Protein AF-X1R8Z2-F1 (afdb_monomer_lite)

Radius of gyration: 20.84 Å; chains: 1; bounding box: 47×34×72 Å

pLDDT: mean 89.04, std 13.84, range [41.91, 98.31]

Secondary structure (DSSP, 8-state):
-PPPHHHHHHHHHHTSPPPPHHHHHHHHHTTSS-HHHHHHHHHHTT--HHHHHHHHHHHHHHHHHHHHHHHHHTTSS-HHHHHHHHHHTT--HHHHHHHHHHHHHHHHHHHT------

Foldseek 3Di:
DDDDPVVVVVVVLLPDDQDDLVVLLVCVLVVVDDLVVSLVSVVSVPDDDPRSVVSSLCSLCVNVVVVLVVCVLVVVDDLVRQLVSNVVSVDDSVVSVVCCVVPVVVSVVVVPPDDPDD

Structure (mmCIF, N/CA/C/O backbone):
data_AF-X1R8Z2-F1
#
_entry.id   AF-X1R8Z2-F1
#
loop_
_atom_site.group_PDB
_atom_site.id
_atom_site.type_symbol
_atom_site.label_atom_id
_atom_site.label_alt_id
_atom_site.label_comp_id
_atom_site.label_asym_id
_atom_site.label_entity_id
_atom_site.label_seq_id
_atom_site.pdbx_PDB_ins_code
_atom_site.Cartn_x
_atom_site.Cartn_y
_atom_site.Cartn_z
_atom_site.occupancy
_atom_site.B_iso_or_equiv
_atom_site.auth_seq_id
_atom_site.auth_comp_id
_atom_site.auth_asym_id
_atom_site.auth_atom_id
_atom_site.pdbx_PDB_model_num
ATOM 1 N N . MET A 1 1 ? 27.841 2.893 -35.140 1.00 53.97 1 MET A N 1
ATOM 2 C CA . MET A 1 1 ? 27.068 1.638 -35.014 1.00 53.97 1 MET A CA 1
ATOM 3 C C . MET A 1 1 ? 25.860 1.939 -34.147 1.00 53.97 1 MET A C 1
ATOM 5 O O . MET A 1 1 ? 26.058 2.482 -33.070 1.00 53.97 1 MET A O 1
ATOM 9 N N . GLY A 1 2 ? 24.643 1.694 -34.637 1.00 76.50 2 GLY A N 1
ATOM 10 C CA . GLY A 1 2 ? 23.414 1.842 -33.848 1.00 76.50 2 GLY A CA 1
ATOM 11 C C . GLY A 1 2 ? 23.003 0.511 -33.216 1.00 76.50 2 GLY A C 1
ATOM 12 O O . GLY A 1 2 ? 23.366 -0.546 -33.731 1.00 76.50 2 GLY A O 1
ATOM 13 N N . TYR A 1 3 ? 22.265 0.562 -32.108 1.00 78.00 3 TYR A N 1
ATOM 14 C CA . TYR A 1 3 ? 21.630 -0.614 -31.504 1.00 78.00 3 TYR A CA 1
ATOM 15 C C . TYR A 1 3 ? 20.634 -1.271 -32.480 1.00 78.00 3 TYR A C 1
ATOM 17 O O . TYR A 1 3 ? 20.091 -0.589 -33.350 1.00 78.00 3 TYR A O 1
ATOM 25 N N . SER A 1 4 ? 20.371 -2.577 -32.343 1.00 91.12 4 SER A N 1
ATOM 26 C CA . SER A 1 4 ? 19.296 -3.246 -33.097 1.00 91.12 4 SER A CA 1
ATOM 27 C C . SER A 1 4 ? 17.920 -2.712 -32.679 1.00 91.12 4 SER A C 1
ATOM 29 O O . SER A 1 4 ? 17.781 -2.216 -31.563 1.00 91.12 4 SER A O 1
ATOM 31 N N . ALA A 1 5 ? 16.901 -2.842 -33.539 1.00 91.06 5 ALA A N 1
ATOM 32 C CA . ALA A 1 5 ? 15.531 -2.404 -33.233 1.00 91.06 5 ALA A CA 1
ATOM 33 C C . ALA A 1 5 ? 15.030 -2.951 -31.881 1.00 91.06 5 ALA A C 1
ATOM 35 O O . ALA A 1 5 ? 14.543 -2.195 -31.054 1.00 91.06 5 ALA A O 1
ATOM 36 N N . TYR A 1 6 ? 15.307 -4.228 -31.600 1.00 92.00 6 TYR A N 1
ATOM 37 C CA . TYR A 1 6 ? 15.022 -4.860 -30.309 1.00 92.00 6 TYR A CA 1
ATOM 38 C C . TYR A 1 6 ? 15.586 -4.085 -29.104 1.00 92.00 6 TYR A C 1
ATOM 40 O O . TYR A 1 6 ? 14.882 -3.826 -28.132 1.00 92.00 6 TYR A O 1
ATOM 48 N N . TRP A 1 7 ? 16.865 -3.701 -29.159 1.00 92.44 7 TRP A N 1
ATOM 49 C CA . TRP A 1 7 ? 17.496 -2.954 -28.070 1.00 92.44 7 TRP A CA 1
ATOM 50 C C . TRP A 1 7 ? 17.018 -1.505 -28.011 1.00 92.44 7 TRP A C 1
ATOM 52 O O . TRP A 1 7 ? 16.935 -0.947 -26.922 1.00 92.44 7 TRP A O 1
ATOM 62 N N . GLN A 1 8 ? 16.689 -0.899 -29.154 1.00 91.62 8 GLN A N 1
ATOM 63 C CA . GLN A 1 8 ? 16.101 0.440 -29.190 1.00 91.62 8 GLN A CA 1
ATOM 64 C C . GLN A 1 8 ? 14.751 0.460 -28.468 1.00 91.62 8 GLN A C 1
ATOM 66 O O . GLN A 1 8 ? 14.548 1.326 -27.623 1.00 91.62 8 GLN A O 1
ATOM 71 N N . ASP A 1 9 ? 13.886 -0.523 -28.720 1.00 92.56 9 ASP A N 1
ATOM 72 C CA . ASP A 1 9 ? 12.576 -0.621 -28.070 1.00 92.56 9 ASP A CA 1
ATOM 73 C C . ASP A 1 9 ? 12.716 -0.763 -26.550 1.00 92.56 9 ASP A C 1
ATOM 75 O O . ASP A 1 9 ? 12.114 -0.002 -25.796 1.00 92.56 9 ASP A O 1
ATOM 79 N N . LEU A 1 10 ? 13.588 -1.664 -26.084 1.00 90.25 10 LEU A N 1
ATOM 80 C CA . LEU A 1 10 ? 13.835 -1.842 -24.650 1.00 90.25 10 LEU A CA 1
ATOM 81 C C . LEU A 1 10 ? 14.381 -0.576 -23.981 1.00 90.25 10 LEU A C 1
ATOM 83 O O . LEU A 1 10 ? 13.957 -0.229 -22.881 1.00 90.25 10 LEU A O 1
ATOM 87 N N . LEU A 1 11 ? 15.307 0.130 -24.633 1.00 90.75 11 LEU A N 1
ATOM 88 C CA . LEU A 1 11 ? 15.843 1.389 -24.110 1.00 90.75 11 LEU A CA 1
ATOM 89 C C . LEU A 1 11 ? 14.778 2.493 -24.082 1.00 90.75 11 LEU A C 1
ATOM 91 O O . LEU A 1 11 ? 14.768 3.304 -23.157 1.00 90.75 11 LEU A O 1
ATOM 95 N N . LEU A 1 12 ? 13.872 2.518 -25.063 1.00 91.31 12 LEU A N 1
ATOM 96 C CA . LEU A 1 12 ? 12.760 3.466 -25.100 1.00 91.31 12 LEU A CA 1
ATOM 97 C C . LEU A 1 12 ? 11.731 3.199 -23.995 1.00 91.31 12 LEU A C 1
ATOM 99 O O . LEU A 1 12 ? 11.184 4.154 -23.449 1.00 91.31 12 LEU A O 1
ATOM 103 N N . GLU A 1 13 ? 11.489 1.942 -23.613 1.00 89.25 13 GLU A N 1
ATOM 104 C CA . GLU A 1 13 ? 10.640 1.628 -22.454 1.00 89.25 13 GLU A CA 1
ATOM 105 C C . GLU A 1 13 ? 11.200 2.227 -21.155 1.00 89.25 13 GLU A C 1
ATOM 107 O O . GLU A 1 13 ? 10.442 2.778 -20.359 1.00 89.25 13 GLU A O 1
ATOM 112 N N . LEU A 1 14 ? 12.525 2.198 -20.964 1.00 87.44 14 LEU A N 1
ATOM 113 C CA . LEU A 1 14 ? 13.173 2.709 -19.747 1.00 87.44 14 LEU A CA 1
ATOM 114 C C . LEU A 1 14 ? 13.010 4.221 -19.544 1.00 87.44 14 LEU A C 1
ATOM 116 O O . LEU A 1 14 ? 13.109 4.695 -18.415 1.00 87.44 14 LEU A O 1
ATOM 120 N N . VAL A 1 15 ? 12.787 4.987 -20.617 1.00 90.69 15 VAL A N 1
ATOM 121 C CA . VAL A 1 15 ? 12.630 6.451 -20.540 1.00 90.69 15 VAL A CA 1
ATOM 122 C C . VAL A 1 15 ? 11.172 6.895 -20.439 1.00 90.69 15 VAL A C 1
ATOM 124 O O . VAL A 1 15 ? 10.906 8.091 -20.294 1.00 90.69 15 VAL A O 1
ATOM 127 N N . LYS A 1 16 ? 10.212 5.966 -20.520 1.00 92.75 16 LYS A N 1
ATOM 128 C CA . LYS A 1 16 ? 8.798 6.308 -20.363 1.00 92.75 16 LYS A CA 1
ATOM 129 C C . LYS A 1 16 ? 8.522 6.780 -18.942 1.00 92.75 16 LYS A C 1
ATOM 131 O O . LYS A 1 16 ? 9.049 6.256 -17.964 1.00 92.75 16 LYS A O 1
ATOM 136 N N . ALA A 1 17 ? 7.642 7.768 -18.833 1.00 94.62 17 ALA A N 1
ATOM 137 C CA . ALA A 1 17 ? 7.187 8.242 -17.540 1.00 94.62 17 ALA A CA 1
ATOM 138 C C . ALA A 1 17 ? 6.414 7.131 -16.818 1.00 94.62 17 ALA A C 1
ATOM 140 O O . ALA A 1 17 ? 5.421 6.610 -17.328 1.00 94.62 17 ALA A O 1
ATOM 141 N N . VAL A 1 18 ? 6.854 6.810 -15.606 1.00 96.12 18 VAL A N 1
ATOM 142 C CA . VAL A 1 18 ? 6.138 5.915 -14.699 1.00 96.12 18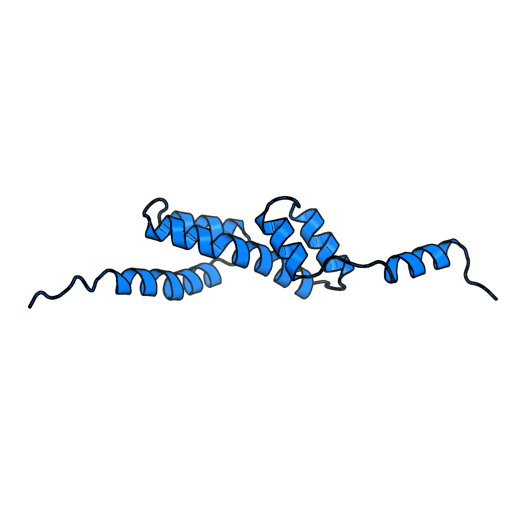 VAL A CA 1
ATOM 143 C C . VAL A 1 18 ? 5.303 6.778 -13.746 1.00 96.12 18 VAL A C 1
ATOM 145 O O . VAL A 1 18 ? 5.810 7.803 -13.277 1.00 96.12 18 VAL A O 1
ATOM 148 N N . PRO A 1 19 ? 4.036 6.417 -13.449 1.00 96.75 19 PRO A N 1
ATOM 149 C CA . PRO A 1 19 ? 3.215 7.158 -12.492 1.00 96.75 19 PRO A CA 1
ATOM 150 C C . PRO A 1 19 ? 3.959 7.395 -11.181 1.00 96.75 19 PRO A C 1
ATOM 152 O O . PRO A 1 19 ? 4.713 6.528 -10.751 1.00 96.75 19 PRO A O 1
ATOM 155 N N . THR A 1 20 ? 3.754 8.533 -10.518 1.00 96.50 20 THR A N 1
ATOM 156 C CA . THR A 1 20 ? 4.457 8.809 -9.257 1.00 96.50 20 THR A CA 1
ATOM 157 C C . THR A 1 20 ? 3.913 7.945 -8.120 1.00 96.50 20 THR A C 1
ATOM 159 O O . THR A 1 20 ? 2.766 7.502 -8.145 1.00 96.50 20 THR A O 1
ATOM 162 N N . ARG A 1 21 ? 4.685 7.754 -7.042 1.00 94.88 21 ARG A N 1
ATOM 163 C CA . ARG A 1 21 ? 4.197 7.052 -5.837 1.00 94.88 21 ARG A CA 1
ATOM 164 C C . ARG A 1 21 ? 2.914 7.649 -5.251 1.00 94.88 21 ARG A C 1
ATOM 166 O O . ARG A 1 21 ? 2.131 6.922 -4.644 1.00 94.88 21 ARG A O 1
ATOM 173 N N . VAL A 1 22 ? 2.721 8.963 -5.386 1.00 95.81 22 VAL A N 1
ATOM 174 C CA . VAL A 1 22 ? 1.508 9.647 -4.920 1.00 95.81 22 VAL A CA 1
ATOM 175 C C . VAL A 1 22 ? 0.316 9.245 -5.781 1.00 95.81 22 VAL A C 1
ATOM 177 O O . VAL A 1 22 ? -0.721 8.882 -5.230 1.00 95.81 22 VAL A O 1
ATOM 180 N N . ASP A 1 23 ? 0.475 9.259 -7.102 1.00 97.62 23 ASP A N 1
ATOM 181 C CA . ASP A 1 23 ? -0.601 8.906 -8.030 1.00 97.62 23 ASP A CA 1
ATOM 182 C C . ASP A 1 23 ? -0.966 7.430 -7.918 1.00 97.62 23 ASP A C 1
ATOM 184 O O . ASP A 1 23 ? -2.139 7.102 -7.806 1.00 97.62 23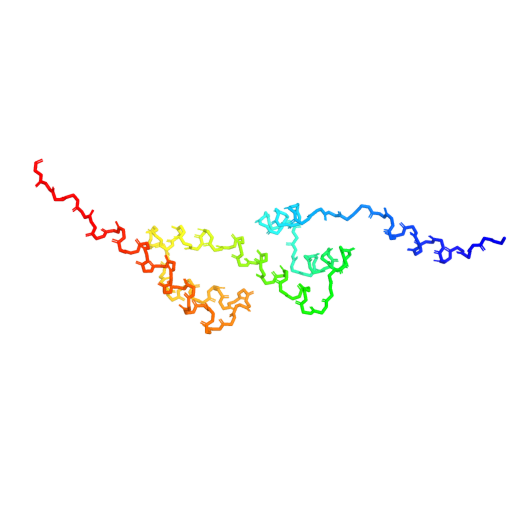 ASP A O 1
ATOM 188 N N . VAL A 1 24 ? 0.027 6.545 -7.810 1.00 97.56 24 VAL A N 1
ATOM 189 C CA . VAL A 1 24 ? -0.192 5.104 -7.609 1.00 97.56 24 VAL A CA 1
ATOM 190 C C . VAL A 1 24 ? -1.020 4.825 -6.355 1.00 97.56 24 VAL A C 1
ATOM 192 O O . VAL A 1 24 ? -1.958 4.032 -6.401 1.00 97.56 24 VAL A O 1
ATOM 195 N N . ARG A 1 25 ? -0.731 5.513 -5.240 1.00 96.94 25 ARG A N 1
ATOM 196 C CA . ARG A 1 25 ? -1.558 5.411 -4.028 1.00 96.94 25 ARG A CA 1
ATOM 197 C C . ARG A 1 25 ? -2.993 5.867 -4.263 1.00 96.94 25 ARG A C 1
ATOM 199 O O . ARG A 1 25 ? -3.903 5.229 -3.755 1.00 96.94 25 ARG A O 1
ATOM 206 N N . ARG A 1 26 ? -3.192 6.967 -4.996 1.00 97.56 26 ARG A N 1
ATOM 207 C CA . ARG A 1 26 ? -4.531 7.486 -5.314 1.00 97.56 26 ARG A CA 1
ATOM 208 C C . ARG A 1 26 ? -5.294 6.535 -6.227 1.00 97.56 26 ARG A C 1
ATOM 210 O O . ARG A 1 26 ? -6.476 6.323 -6.011 1.00 97.56 26 ARG A O 1
ATOM 217 N N . PHE A 1 27 ? -4.624 5.929 -7.204 1.00 98.00 27 PHE A N 1
ATOM 218 C CA . PHE A 1 27 ? -5.229 4.917 -8.068 1.00 98.00 27 PHE A CA 1
ATOM 219 C C . PHE A 1 27 ? -5.690 3.707 -7.253 1.00 98.00 27 PHE A C 1
ATOM 221 O O . PHE A 1 27 ? -6.810 3.231 -7.425 1.00 98.00 27 PHE A O 1
ATOM 228 N N . TRP A 1 28 ? -4.848 3.250 -6.322 1.00 97.88 28 TRP A N 1
ATOM 229 C CA . TRP A 1 28 ? -5.200 2.177 -5.397 1.00 97.88 28 TRP A CA 1
ATOM 230 C C . TRP A 1 28 ? -6.381 2.552 -4.491 1.00 97.88 28 TRP A C 1
ATOM 232 O O . TRP A 1 28 ? -7.327 1.780 -4.371 1.00 97.88 28 TRP A O 1
ATOM 242 N N . ASP A 1 29 ? -6.351 3.740 -3.886 1.00 97.12 29 ASP A N 1
ATOM 243 C CA . ASP A 1 29 ? -7.409 4.265 -3.013 1.00 97.12 29 ASP A CA 1
ATOM 244 C C . ASP A 1 29 ? -8.757 4.371 -3.731 1.00 97.12 29 ASP A C 1
ATOM 246 O O . ASP A 1 29 ? -9.769 3.842 -3.275 1.00 97.12 29 ASP A O 1
ATOM 250 N N . MET A 1 30 ? -8.745 4.923 -4.942 1.00 97.00 30 MET A N 1
ATOM 251 C CA . MET A 1 30 ? -9.924 5.026 -5.801 1.00 97.00 30 MET A CA 1
ATOM 252 C C . MET A 1 30 ? -10.324 3.701 -6.466 1.00 97.00 30 MET A C 1
ATOM 254 O O . MET A 1 30 ? -11.280 3.683 -7.240 1.00 97.00 30 MET A O 1
ATOM 258 N N . ARG A 1 31 ? -9.604 2.601 -6.194 1.00 96.12 31 ARG A N 1
ATOM 259 C CA . ARG A 1 31 ? -9.843 1.264 -6.766 1.00 96.12 31 ARG A CA 1
ATOM 260 C C . ARG A 1 31 ? -9.835 1.236 -8.298 1.00 96.12 31 ARG A C 1
ATOM 262 O O . ARG A 1 31 ? -10.485 0.393 -8.908 1.00 96.12 31 ARG A O 1
ATOM 269 N N . THR A 1 32 ? -9.083 2.138 -8.927 1.00 97.94 32 THR A N 1
ATOM 270 C CA . THR A 1 32 ? -8.918 2.169 -10.390 1.00 97.94 32 THR A CA 1
ATOM 271 C C . THR A 1 32 ? -7.839 1.203 -10.879 1.00 97.94 32 THR A C 1
ATOM 273 O O . THR A 1 32 ? -7.712 0.986 -12.082 1.00 97.94 32 THR A O 1
ATOM 276 N N . ILE A 1 33 ? -7.076 0.611 -9.954 1.00 98.12 33 ILE A N 1
ATOM 277 C CA . ILE A 1 33 ? -6.114 -0.465 -10.198 1.00 98.12 33 ILE A CA 1
ATOM 278 C C . ILE A 1 33 ? -6.283 -1.578 -9.158 1.00 98.12 33 ILE A C 1
ATOM 280 O O . ILE A 1 33 ? -6.713 -1.327 -8.030 1.00 98.12 33 ILE A O 1
ATOM 284 N N . ASP A 1 34 ? -5.903 -2.796 -9.534 1.00 97.81 34 ASP A N 1
ATOM 285 C CA . ASP A 1 34 ? -5.809 -3.949 -8.641 1.00 97.81 34 ASP A CA 1
ATOM 286 C C . ASP A 1 34 ? -4.378 -4.137 -8.095 1.00 97.81 34 ASP A C 1
ATOM 288 O O . ASP A 1 34 ? -3.471 -3.340 -8.358 1.00 97.81 34 ASP A O 1
ATOM 292 N N . GLU A 1 35 ? -4.163 -5.176 -7.277 1.00 97.62 35 GLU A N 1
ATOM 293 C CA . GLU A 1 35 ? -2.857 -5.405 -6.642 1.00 97.62 35 GLU A CA 1
ATOM 294 C C . GLU A 1 35 ? -1.795 -5.824 -7.668 1.00 97.62 35 GLU A C 1
ATOM 296 O O . GLU A 1 35 ? -0.627 -5.454 -7.535 1.00 97.62 35 GLU A O 1
ATOM 301 N N . ALA A 1 36 ? -2.194 -6.553 -8.715 1.00 98.19 36 ALA A N 1
ATOM 302 C CA . ALA A 1 36 ? -1.293 -6.951 -9.789 1.00 98.19 36 ALA A CA 1
ATOM 303 C C . ALA A 1 36 ? -0.733 -5.713 -10.500 1.00 98.19 36 ALA A C 1
ATOM 305 O O . ALA A 1 36 ? 0.485 -5.566 -10.627 1.00 98.19 36 ALA A O 1
ATOM 306 N N . ARG A 1 37 ? -1.607 -4.767 -10.861 1.00 98.00 37 ARG A N 1
ATOM 307 C CA . ARG A 1 37 ? -1.209 -3.501 -11.476 1.00 98.00 37 ARG A CA 1
ATOM 308 C C . ARG A 1 37 ? -0.431 -2.602 -10.515 1.00 98.00 37 ARG A C 1
ATOM 310 O O . ARG A 1 37 ? 0.517 -1.945 -10.939 1.00 98.00 37 ARG A O 1
ATOM 317 N N . LEU A 1 38 ? -0.779 -2.580 -9.227 1.00 98.06 38 LEU A N 1
ATOM 318 C CA . LEU A 1 38 ? -0.004 -1.869 -8.201 1.00 98.06 38 LEU A CA 1
ATOM 319 C C . LEU A 1 38 ? 1.453 -2.357 -8.166 1.00 98.06 38 LEU A C 1
ATOM 321 O O . LEU A 1 38 ? 2.386 -1.550 -8.190 1.00 98.06 38 LEU A O 1
ATOM 325 N N . ARG A 1 39 ? 1.640 -3.680 -8.142 1.00 98.31 39 ARG A N 1
ATOM 326 C CA . ARG A 1 39 ? 2.952 -4.335 -8.102 1.00 98.31 39 ARG A CA 1
ATOM 327 C C . ARG A 1 39 ? 3.746 -4.078 -9.382 1.00 98.31 39 ARG A C 1
ATOM 329 O O . ARG A 1 39 ? 4.927 -3.756 -9.305 1.00 98.31 39 ARG A O 1
ATOM 336 N N . GLU A 1 40 ? 3.090 -4.142 -10.538 1.00 97.44 40 GLU A N 1
ATOM 337 C CA . GLU A 1 40 ? 3.695 -3.824 -11.835 1.00 97.44 40 GLU A CA 1
ATOM 338 C C . GLU A 1 40 ? 4.232 -2.387 -11.879 1.00 97.44 40 GLU A C 1
ATOM 340 O O . GLU A 1 40 ? 5.370 -2.168 -12.292 1.00 97.44 40 GLU A O 1
ATOM 345 N N . ILE A 1 41 ? 3.457 -1.401 -11.409 1.00 97.62 41 ILE A N 1
ATOM 346 C CA . ILE A 1 41 ? 3.911 -0.006 -11.421 1.00 97.62 41 ILE A CA 1
ATOM 347 C C . ILE A 1 41 ? 5.087 0.193 -10.459 1.00 97.62 41 ILE A C 1
ATOM 349 O O . ILE A 1 41 ? 6.052 0.860 -10.825 1.00 97.62 41 ILE A O 1
ATOM 353 N N . TYR A 1 42 ? 5.061 -0.391 -9.255 1.00 97.88 42 TYR A N 1
ATOM 354 C CA . TYR A 1 42 ? 6.212 -0.306 -8.347 1.00 97.88 42 TYR A CA 1
ATOM 355 C C . TYR A 1 42 ? 7.461 -0.985 -8.906 1.00 97.88 42 TYR A C 1
ATOM 357 O O . TYR A 1 42 ? 8.559 -0.447 -8.765 1.00 97.88 42 TYR A O 1
ATOM 365 N N . HIS A 1 43 ? 7.300 -2.103 -9.605 1.00 96.62 43 HIS A N 1
ATOM 366 C CA . HIS A 1 43 ? 8.397 -2.743 -10.317 1.00 96.62 43 HIS A CA 1
ATOM 367 C C . HIS A 1 43 ? 8.946 -1.850 -11.439 1.00 96.62 43 HIS A C 1
ATOM 369 O O . HIS A 1 43 ? 10.158 -1.678 -11.554 1.00 96.62 43 HIS A O 1
ATOM 375 N N . ALA A 1 44 ? 8.075 -1.203 -12.222 1.00 95.06 44 ALA A N 1
ATOM 376 C CA . ALA A 1 44 ? 8.475 -0.237 -13.248 1.00 95.06 44 ALA A CA 1
ATOM 377 C C . ALA A 1 44 ? 9.171 1.007 -12.660 1.00 95.06 44 ALA A C 1
ATOM 379 O O . ALA A 1 44 ? 10.047 1.580 -13.300 1.00 95.06 44 ALA A O 1
ATOM 380 N N . GLN A 1 45 ? 8.838 1.401 -11.424 1.00 95.00 45 GLN A N 1
ATOM 381 C CA . GLN A 1 45 ? 9.563 2.438 -10.673 1.00 95.00 45 GLN A CA 1
ATOM 382 C C . GLN A 1 45 ? 10.942 1.976 -10.172 1.00 95.00 45 GLN A C 1
ATOM 384 O O . GLN A 1 45 ? 11.704 2.792 -9.656 1.00 95.00 45 GLN A O 1
ATOM 389 N N . GLY A 1 46 ? 11.266 0.689 -10.308 1.00 94.88 46 GLY A N 1
ATOM 390 C CA . GLY A 1 46 ? 12.545 0.117 -9.907 1.00 94.88 46 GLY A CA 1
ATOM 391 C C . GLY A 1 46 ? 12.561 -0.516 -8.515 1.00 94.88 46 GLY A C 1
ATOM 392 O O . GLY A 1 46 ? 13.646 -0.718 -7.973 1.00 94.88 46 GLY A O 1
ATOM 393 N N . TYR A 1 47 ? 11.405 -0.832 -7.920 1.00 96.94 47 TYR A N 1
ATOM 394 C CA . TYR A 1 47 ? 11.343 -1.581 -6.661 1.00 96.94 47 TYR A CA 1
ATOM 395 C C . TYR A 1 47 ? 11.283 -3.088 -6.906 1.00 96.94 47 TYR A C 1
ATOM 397 O O . TYR A 1 47 ? 10.469 -3.573 -7.689 1.00 96.94 47 TYR A O 1
ATOM 405 N N . TYR A 1 48 ? 12.115 -3.837 -6.185 1.00 97.31 48 TYR A N 1
ATOM 406 C CA . TYR A 1 48 ? 12.264 -5.282 -6.352 1.00 97.31 48 TYR A CA 1
ATOM 407 C C . TYR A 1 48 ? 12.344 -5.988 -4.999 1.00 97.31 48 TYR A C 1
ATOM 409 O O . TYR A 1 48 ? 12.674 -5.380 -3.981 1.00 97.31 48 TYR A O 1
ATOM 417 N N . GLY A 1 49 ? 12.079 -7.297 -5.000 1.00 97.62 49 GLY A N 1
ATOM 418 C CA . GLY A 1 49 ? 12.240 -8.151 -3.825 1.00 97.62 49 GLY A CA 1
ATOM 419 C C . GLY A 1 49 ? 11.498 -7.605 -2.605 1.00 97.62 49 GLY A C 1
ATOM 420 O O . GLY A 1 49 ? 10.321 -7.266 -2.689 1.00 97.62 49 GLY A O 1
ATOM 421 N N . LYS A 1 50 ? 12.202 -7.498 -1.474 1.00 96.94 50 LYS A N 1
ATOM 422 C CA . LYS A 1 50 ? 11.613 -7.041 -0.211 1.00 96.94 50 LYS A CA 1
ATOM 423 C C . LYS A 1 50 ? 11.027 -5.631 -0.308 1.00 96.94 50 LYS A C 1
ATOM 425 O O . LYS A 1 50 ? 9.938 -5.413 0.206 1.00 96.94 50 LYS A O 1
ATOM 430 N N . ASP A 1 51 ? 11.699 -4.711 -0.998 1.00 97.56 51 ASP A N 1
ATOM 431 C CA . ASP A 1 51 ? 11.218 -3.332 -1.122 1.00 97.56 51 ASP A CA 1
ATOM 432 C C . ASP A 1 51 ? 9.878 -3.282 -1.862 1.00 97.56 51 ASP A C 1
ATOM 434 O O . ASP A 1 51 ? 8.984 -2.533 -1.474 1.00 97.56 51 ASP A O 1
ATOM 438 N N . LEU A 1 52 ? 9.708 -4.112 -2.898 1.00 98.00 52 LEU A N 1
ATOM 439 C CA . LEU A 1 52 ? 8.442 -4.228 -3.620 1.00 98.00 52 LEU A CA 1
ATOM 440 C C . LEU A 1 52 ? 7.317 -4.725 -2.704 1.00 98.00 52 LEU A C 1
ATOM 442 O O . LEU A 1 52 ? 6.251 -4.110 -2.663 1.00 98.00 52 LEU A O 1
ATOM 446 N N . GLU A 1 53 ? 7.560 -5.799 -1.949 1.00 97.75 53 GLU A N 1
ATOM 447 C CA . GLU A 1 53 ? 6.573 -6.338 -1.003 1.00 97.75 53 GLU A CA 1
ATOM 448 C C . GLU A 1 53 ? 6.220 -5.322 0.090 1.00 97.75 53 GLU A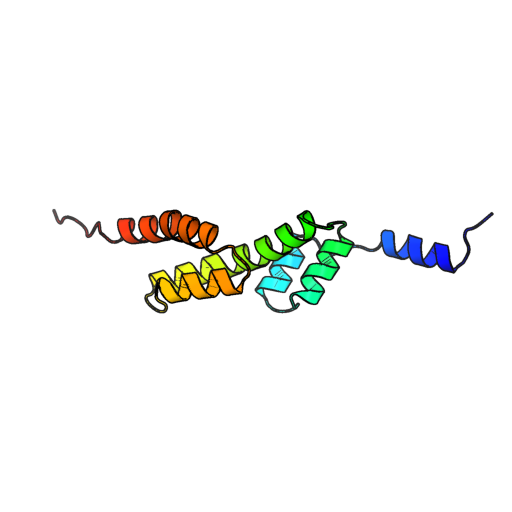 C 1
ATOM 450 O O . GLU A 1 53 ? 5.042 -5.106 0.384 1.00 97.75 53 GLU A O 1
ATOM 455 N N . ASP A 1 54 ? 7.229 -4.646 0.644 1.00 97.06 54 ASP A N 1
ATOM 456 C CA . ASP A 1 54 ? 7.054 -3.631 1.678 1.00 97.06 54 ASP A CA 1
ATOM 457 C C . ASP A 1 54 ? 6.246 -2.437 1.134 1.00 97.06 54 ASP A C 1
ATOM 459 O O . ASP A 1 54 ? 5.350 -1.942 1.821 1.00 97.06 54 ASP A O 1
ATOM 463 N N . TYR A 1 55 ? 6.475 -2.005 -0.115 1.00 97.50 55 TYR A N 1
ATOM 464 C CA . TYR A 1 55 ? 5.687 -0.940 -0.748 1.00 97.50 55 TYR A CA 1
ATOM 465 C C . TYR A 1 55 ? 4.241 -1.338 -1.035 1.00 97.50 55 TYR A C 1
ATOM 467 O O . TYR A 1 55 ? 3.335 -0.530 -0.804 1.00 97.50 55 TYR A O 1
ATOM 475 N N . VAL A 1 56 ? 4.007 -2.559 -1.521 1.00 97.94 56 VAL A N 1
ATOM 476 C CA . VAL A 1 56 ? 2.653 -3.073 -1.762 1.00 97.94 56 VAL A CA 1
ATOM 477 C C . VAL A 1 56 ? 1.882 -3.139 -0.444 1.00 97.94 56 VAL A C 1
ATOM 479 O O . VAL A 1 56 ? 0.804 -2.547 -0.339 1.00 97.94 56 VAL A O 1
ATOM 482 N N . LEU A 1 57 ? 2.450 -3.775 0.587 1.00 97.56 57 LEU A N 1
ATOM 483 C CA . LEU A 1 57 ? 1.824 -3.872 1.907 1.00 97.56 57 LEU A CA 1
ATOM 484 C C . LEU A 1 57 ? 1.572 -2.486 2.507 1.00 97.56 57 LEU A C 1
ATOM 486 O O . LEU A 1 57 ? 0.473 -2.204 2.992 1.00 97.56 57 LEU A O 1
ATOM 490 N N . TRP A 1 58 ? 2.571 -1.604 2.445 1.00 96.12 58 TRP A N 1
ATOM 491 C CA . TRP A 1 58 ? 2.455 -0.252 2.970 1.00 96.12 58 TRP A CA 1
ATOM 492 C C . TRP A 1 58 ? 1.309 0.512 2.304 1.00 96.12 58 TRP A C 1
ATOM 494 O O . TRP A 1 58 ? 0.501 1.107 3.010 1.00 96.12 58 TRP A O 1
ATOM 504 N N . THR A 1 59 ? 1.176 0.458 0.977 1.00 97.69 59 THR A N 1
ATOM 505 C CA . THR A 1 59 ? 0.095 1.152 0.260 1.00 97.69 59 THR A CA 1
ATOM 506 C C . THR A 1 59 ? -1.279 0.605 0.622 1.00 97.69 59 THR A C 1
ATOM 508 O O . THR A 1 59 ? -2.185 1.389 0.906 1.00 97.69 59 THR A O 1
ATOM 511 N N . LYS A 1 60 ? -1.423 -0.723 0.692 1.00 97.38 60 LYS A N 1
ATOM 512 C CA . LYS A 1 60 ? -2.669 -1.388 1.100 1.00 97.38 60 LYS A CA 1
ATOM 513 C C . LYS A 1 60 ? -3.133 -0.919 2.478 1.00 97.38 60 LYS A C 1
ATOM 515 O O . LYS A 1 60 ? -4.271 -0.480 2.636 1.00 97.38 60 LYS A O 1
ATOM 520 N N . VAL A 1 61 ? -2.232 -0.970 3.456 1.00 95.81 61 VAL A N 1
ATOM 521 C CA . VAL A 1 61 ? -2.515 -0.620 4.852 1.00 95.81 61 VAL A CA 1
ATOM 522 C C . VAL A 1 61 ? -2.723 0.880 5.021 1.00 95.81 61 VAL A C 1
ATOM 524 O O . VAL A 1 61 ? -3.683 1.292 5.664 1.00 95.81 61 VAL A O 1
ATOM 527 N N . TYR A 1 62 ? -1.841 1.705 4.453 1.00 93.94 62 TYR A N 1
ATOM 528 C CA . TYR A 1 62 ? -1.883 3.161 4.598 1.00 93.94 62 TYR A CA 1
ATOM 529 C C . TYR A 1 62 ? -3.209 3.747 4.112 1.00 93.94 62 TYR A C 1
ATOM 531 O O . TYR A 1 62 ? -3.739 4.664 4.733 1.00 93.94 62 TYR A O 1
ATOM 539 N N . VAL A 1 63 ? -3.741 3.197 3.021 1.00 95.56 63 VAL A N 1
ATOM 540 C CA . VAL A 1 63 ? -5.005 3.632 2.429 1.00 95.56 63 VAL A CA 1
ATOM 541 C C . VAL A 1 63 ? -6.213 3.120 3.216 1.00 95.56 63 VAL A C 1
ATOM 543 O O . VAL A 1 63 ? -7.125 3.890 3.494 1.00 95.56 63 VAL A O 1
ATOM 546 N N . ALA A 1 64 ? -6.223 1.848 3.626 1.00 95.50 64 ALA A N 1
ATOM 547 C CA . ALA A 1 64 ? -7.375 1.272 4.325 1.00 95.50 64 ALA A CA 1
ATOM 548 C C . ALA A 1 64 ? -7.509 1.751 5.782 1.00 95.50 64 ALA A C 1
ATOM 550 O O . ALA A 1 64 ? -8.616 1.900 6.298 1.00 95.50 64 ALA A O 1
ATOM 551 N N . PHE A 1 65 ? -6.388 1.986 6.468 1.00 93.44 65 PHE A N 1
ATOM 552 C CA . PHE A 1 65 ? -6.381 2.192 7.915 1.00 93.44 65 PHE A CA 1
ATOM 553 C C . PHE A 1 65 ? -7.203 3.404 8.402 1.00 93.44 65 PHE A C 1
ATOM 555 O O . PHE A 1 65 ? -7.939 3.241 9.377 1.00 93.44 65 PHE A O 1
ATOM 562 N N . PRO A 1 66 ? -7.149 4.596 7.771 1.00 93.19 66 PRO A N 1
ATOM 563 C CA . PRO A 1 66 ? -7.971 5.731 8.191 1.00 93.19 66 PRO A CA 1
ATOM 564 C C . PRO A 1 66 ? -9.477 5.441 8.161 1.00 93.19 66 PRO A C 1
ATOM 566 O O . PRO A 1 66 ? -10.176 5.804 9.108 1.00 93.19 66 PRO A O 1
ATOM 569 N N . ASP A 1 67 ? -9.969 4.754 7.123 1.00 94.88 67 ASP A N 1
ATOM 570 C CA . ASP A 1 67 ? -11.381 4.367 7.027 1.00 94.88 67 ASP A CA 1
ATOM 571 C C . ASP A 1 67 ? -11.748 3.317 8.082 1.00 94.88 67 ASP A C 1
ATOM 573 O O . ASP A 1 67 ? -12.740 3.484 8.789 1.00 94.88 67 ASP A O 1
ATOM 577 N N . LEU A 1 68 ? -10.906 2.294 8.280 1.00 95.25 68 LEU A N 1
ATOM 578 C CA . LEU A 1 68 ? -11.114 1.290 9.331 1.00 95.25 68 LEU A CA 1
ATOM 579 C C . LEU A 1 68 ? -11.257 1.943 10.711 1.00 95.25 68 LEU A C 1
ATOM 581 O O . LEU A 1 68 ? -12.201 1.654 11.444 1.00 95.25 68 LEU A O 1
ATOM 585 N N . ILE A 1 69 ? -10.375 2.884 11.054 1.00 93.00 69 ILE A N 1
ATOM 586 C CA . ILE A 1 69 ? -10.473 3.613 12.322 1.00 93.00 69 ILE A CA 1
ATOM 587 C C . ILE A 1 69 ? -11.722 4.501 12.362 1.00 93.00 69 ILE A C 1
ATOM 589 O O . ILE A 1 69 ? -12.412 4.539 13.381 1.00 93.00 69 ILE A O 1
ATOM 593 N N . ALA A 1 70 ? -12.076 5.183 11.272 1.00 93.50 70 ALA A N 1
ATOM 594 C CA . ALA A 1 70 ? -13.294 5.990 11.225 1.00 93.50 70 ALA A CA 1
ATOM 595 C C . ALA A 1 70 ? -14.563 5.137 11.424 1.00 93.50 70 ALA A C 1
ATOM 597 O O . ALA A 1 70 ? -15.461 5.528 12.171 1.00 93.50 70 ALA A O 1
ATOM 598 N N . ARG A 1 71 ? -14.633 3.951 10.817 1.00 95.19 71 ARG A N 1
ATOM 599 C CA . ARG A 1 71 ? -15.744 3.002 10.984 1.00 95.19 71 ARG A CA 1
ATOM 600 C C . ARG A 1 71 ? -15.784 2.421 12.395 1.00 95.19 71 ARG A C 1
ATOM 602 O O . ARG A 1 71 ? -16.859 2.351 12.987 1.00 95.19 71 ARG A O 1
ATOM 609 N N . PHE A 1 72 ? -14.626 2.073 12.954 1.00 92.94 72 PHE A N 1
ATOM 610 C CA . PHE A 1 72 ? -14.508 1.574 14.324 1.00 92.94 72 PHE A CA 1
ATOM 611 C C . PHE A 1 72 ? -14.951 2.626 15.342 1.00 92.94 72 PHE A C 1
ATOM 613 O O . PHE A 1 72 ? -15.772 2.351 16.214 1.00 92.94 72 PHE A O 1
ATOM 620 N N . THR A 1 73 ? -14.480 3.869 15.203 1.00 88.56 73 THR A N 1
ATOM 621 C CA . THR A 1 73 ? -14.909 4.954 16.092 1.00 88.56 73 THR A CA 1
ATOM 622 C C . THR A 1 73 ? -16.417 5.169 15.993 1.00 88.56 73 THR A C 1
ATOM 624 O O . THR A 1 73 ? -17.096 5.250 17.011 1.00 88.56 73 THR A O 1
ATOM 627 N N . LYS A 1 74 ? -17.009 5.145 14.804 1.00 93.00 74 LYS A N 1
ATOM 628 C CA . LYS A 1 74 ? -18.470 5.252 14.668 1.00 93.00 74 LYS A CA 1
ATOM 629 C C . LYS A 1 74 ? -19.246 4.028 15.184 1.00 93.00 74 LYS A C 1
ATOM 631 O O . LYS A 1 74 ? -20.472 4.063 15.176 1.00 93.00 74 LYS A O 1
ATOM 636 N N . GLY A 1 75 ? -18.566 2.971 15.636 1.00 91.81 75 GLY A N 1
ATOM 637 C CA . GLY A 1 75 ? -19.180 1.735 16.122 1.00 91.81 75 GLY A CA 1
ATOM 638 C C . GLY A 1 75 ? -19.774 0.870 15.009 1.00 91.81 75 GLY A C 1
ATOM 639 O O . GLY A 1 75 ? -20.620 0.028 15.282 1.00 91.81 75 GLY A O 1
ATOM 640 N N . TRP A 1 76 ? -19.376 1.093 13.752 1.00 96.44 76 TRP A N 1
ATOM 641 C CA . TRP A 1 76 ? -19.872 0.332 12.597 1.00 96.44 76 TRP A CA 1
ATOM 642 C C . TRP A 1 76 ? -19.165 -1.009 12.421 1.00 96.44 76 TRP A C 1
ATOM 644 O O . TRP A 1 76 ? -19.681 -1.883 11.734 1.00 96.44 76 TRP A O 1
ATOM 654 N N . ILE A 1 77 ? -17.968 -1.134 12.992 1.00 95.94 77 ILE A N 1
ATOM 655 C CA . ILE A 1 77 ? -17.173 -2.359 13.019 1.00 95.94 77 ILE A CA 1
ATOM 656 C C . ILE A 1 77 ? -16.559 -2.529 14.408 1.00 95.94 77 ILE A C 1
ATOM 658 O O . ILE A 1 77 ? -16.353 -1.551 15.133 1.00 95.94 77 ILE A O 1
ATOM 662 N N . THR A 1 78 ? -16.269 -3.771 14.765 1.00 94.81 78 THR A N 1
ATOM 663 C CA . THR A 1 78 ? -15.631 -4.161 16.023 1.00 94.81 78 THR A CA 1
ATOM 664 C C . THR A 1 78 ? -14.103 -4.102 15.927 1.00 94.81 78 THR A C 1
ATOM 666 O O . THR A 1 78 ? -13.533 -3.915 14.852 1.00 94.81 78 THR A O 1
ATOM 669 N N . GLU A 1 79 ? -13.409 -4.264 17.058 1.00 93.38 79 GLU A N 1
ATOM 670 C CA . GLU A 1 79 ? -11.945 -4.417 17.055 1.00 93.38 79 GLU A CA 1
ATOM 671 C C . GLU A 1 79 ? -11.513 -5.681 16.287 1.00 93.38 79 GLU A C 1
ATOM 673 O O . GLU A 1 79 ? -10.517 -5.654 15.563 1.00 93.38 79 GLU A O 1
ATOM 678 N N . ASP A 1 80 ? -12.292 -6.762 16.387 1.00 94.50 80 ASP A N 1
ATOM 679 C CA . ASP A 1 80 ? -12.033 -8.027 15.692 1.00 94.50 80 ASP A CA 1
ATOM 680 C C . ASP A 1 80 ? -12.170 -7.887 14.172 1.00 94.50 80 ASP A C 1
ATOM 682 O O . ASP A 1 80 ? -11.371 -8.461 13.426 1.00 94.50 80 ASP A O 1
ATOM 686 N N . ASP A 1 81 ? -13.114 -7.064 13.709 1.00 95.94 81 ASP A N 1
ATOM 687 C CA . ASP A 1 81 ? -13.245 -6.718 12.293 1.00 95.94 81 ASP A CA 1
ATOM 688 C C . ASP A 1 81 ? -12.012 -5.943 11.809 1.00 95.94 81 ASP A C 1
ATOM 690 O O . ASP A 1 81 ? -11.424 -6.291 10.787 1.00 95.94 81 ASP A O 1
ATOM 694 N N . VAL A 1 82 ? -11.551 -4.939 12.571 1.00 94.94 82 VAL A N 1
ATOM 695 C CA . VAL A 1 82 ? -10.326 -4.188 12.231 1.00 94.94 82 VAL A CA 1
ATOM 696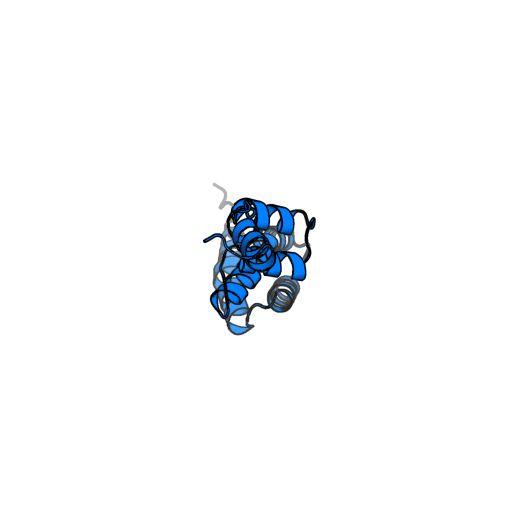 C C . VAL A 1 82 ? -9.119 -5.124 12.148 1.00 94.94 82 VAL A C 1
ATOM 698 O O . VAL A 1 82 ? -8.333 -5.036 11.204 1.00 94.94 82 VAL A O 1
ATOM 701 N N . ARG A 1 83 ? -8.970 -6.037 13.114 1.00 95.31 83 ARG A N 1
ATOM 702 C CA . ARG A 1 83 ? -7.894 -7.037 13.123 1.00 95.31 83 ARG A CA 1
ATOM 703 C C . ARG A 1 83 ? -7.950 -7.923 11.880 1.00 95.31 83 ARG A C 1
ATOM 705 O O . ARG A 1 83 ? -6.930 -8.094 11.212 1.00 95.31 83 ARG A O 1
ATOM 712 N N . SER A 1 84 ? -9.128 -8.453 11.565 1.00 96.38 84 SER A N 1
ATOM 713 C CA . SER A 1 84 ? -9.343 -9.353 10.429 1.00 96.38 84 SER A CA 1
ATOM 714 C C . SER A 1 84 ? -9.020 -8.674 9.098 1.00 96.38 84 SER A C 1
ATOM 716 O O . SER A 1 84 ? -8.304 -9.245 8.277 1.00 96.38 84 SER A O 1
ATOM 718 N N . GLU A 1 85 ? -9.451 -7.424 8.919 1.00 96.44 85 GLU A N 1
ATOM 719 C CA . GLU A 1 85 ? -9.160 -6.630 7.721 1.00 96.44 85 GLU A CA 1
ATOM 720 C C . GLU A 1 85 ? -7.657 -6.354 7.564 1.00 96.44 85 GLU A C 1
ATOM 722 O O . GLU A 1 85 ? -7.094 -6.526 6.484 1.00 96.44 85 GLU A O 1
ATOM 727 N N . LEU A 1 86 ? -6.953 -5.987 8.641 1.00 95.81 86 LEU A N 1
ATOM 728 C CA . LEU A 1 86 ? -5.507 -5.737 8.571 1.00 95.81 86 LEU A CA 1
ATOM 729 C C . LEU A 1 86 ? -4.703 -7.002 8.237 1.00 95.81 86 LEU A C 1
ATOM 731 O O . LEU A 1 86 ? -3.741 -6.925 7.467 1.00 95.81 86 LEU A O 1
ATOM 735 N N . ILE A 1 87 ? -5.106 -8.159 8.769 1.00 96.50 87 ILE A N 1
ATOM 736 C CA . ILE A 1 87 ? -4.510 -9.455 8.414 1.00 96.50 87 ILE A CA 1
ATOM 737 C C . ILE A 1 87 ? -4.789 -9.780 6.942 1.00 96.50 87 ILE A C 1
ATOM 739 O O . ILE A 1 87 ? -3.868 -10.165 6.222 1.00 96.50 87 ILE A O 1
ATOM 743 N N . ALA A 1 88 ? -6.019 -9.565 6.464 1.00 96.19 88 ALA A N 1
ATOM 744 C CA . ALA A 1 88 ? -6.394 -9.796 5.067 1.00 96.19 88 ALA A CA 1
ATOM 745 C C . ALA A 1 88 ? -5.604 -8.912 4.082 1.00 96.19 88 ALA A C 1
ATOM 747 O O . ALA A 1 88 ? -5.295 -9.330 2.964 1.00 96.19 88 ALA A O 1
ATOM 748 N N . LEU A 1 89 ? -5.196 -7.710 4.501 1.00 95.31 89 LEU A N 1
ATOM 749 C CA . LEU A 1 89 ? -4.307 -6.845 3.717 1.00 95.31 89 LEU A CA 1
ATOM 750 C C . LEU A 1 89 ? -2.853 -7.350 3.657 1.00 95.31 89 LEU A C 1
ATOM 752 O O . LEU A 1 89 ? -2.069 -6.821 2.866 1.00 95.31 89 LEU A O 1
ATOM 756 N N . GLY A 1 90 ? -2.505 -8.385 4.424 1.00 94.88 90 GLY A N 1
ATOM 757 C CA . GLY A 1 90 ? -1.189 -9.027 4.442 1.00 94.88 90 GLY A CA 1
ATOM 758 C C . GLY A 1 90 ? -0.301 -8.601 5.610 1.00 94.88 90 GLY A C 1
ATOM 759 O O . GLY A 1 90 ? 0.896 -8.886 5.600 1.00 94.88 90 GLY A O 1
ATOM 760 N N . MET A 1 91 ? -0.843 -7.899 6.610 1.00 95.19 91 MET A N 1
ATOM 761 C CA . MET A 1 91 ? -0.057 -7.497 7.773 1.00 95.19 91 MET A CA 1
ATOM 762 C C . MET A 1 91 ? 0.188 -8.699 8.704 1.00 95.19 91 MET A C 1
ATOM 764 O O . MET A 1 91 ? -0.761 -9.412 9.034 1.00 95.19 91 MET A O 1
ATOM 768 N N . PRO A 1 92 ? 1.426 -8.920 9.188 1.00 94.25 92 PRO A N 1
ATOM 769 C CA . PRO A 1 92 ? 1.703 -9.970 10.166 1.00 94.25 92 PRO A CA 1
ATOM 770 C C . PRO A 1 92 ? 0.893 -9.776 11.453 1.00 94.25 92 PRO A C 1
ATOM 772 O O . PRO A 1 92 ? 0.824 -8.661 11.970 1.00 94.25 92 PRO A O 1
ATOM 775 N N . ALA A 1 93 ? 0.339 -10.858 12.008 1.00 91.12 93 ALA A N 1
ATOM 776 C CA . ALA A 1 93 ? -0.542 -10.804 13.181 1.00 91.12 93 ALA A CA 1
ATOM 777 C C . ALA A 1 93 ? 0.091 -10.079 14.388 1.00 91.12 93 ALA A C 1
ATOM 779 O O . ALA A 1 93 ? -0.541 -9.223 15.000 1.00 91.12 93 ALA A O 1
ATOM 780 N N . GLU A 1 94 ? 1.372 -10.331 14.671 1.00 90.62 94 GLU A N 1
ATOM 781 C CA . GLU A 1 94 ? 2.135 -9.619 15.711 1.00 90.62 94 GLU A CA 1
ATOM 782 C C . GLU A 1 94 ? 2.117 -8.092 15.509 1.00 90.62 94 GLU A C 1
ATOM 784 O O . GLU A 1 94 ? 1.952 -7.304 16.450 1.00 90.62 94 GLU A O 1
ATOM 789 N N . ARG A 1 95 ? 2.265 -7.654 14.253 1.00 91.69 95 ARG A N 1
ATOM 790 C CA . ARG A 1 95 ? 2.284 -6.235 13.911 1.00 91.69 95 ARG A CA 1
ATOM 791 C C . ARG A 1 95 ? 0.897 -5.613 14.037 1.00 91.69 95 ARG A C 1
ATOM 793 O O . ARG A 1 95 ? 0.807 -4.468 14.486 1.00 91.69 95 ARG A O 1
ATOM 800 N N . VAL A 1 96 ? -0.149 -6.360 13.685 1.00 93.06 96 VAL A N 1
ATOM 801 C CA . VAL A 1 96 ? -1.550 -5.948 13.846 1.00 93.06 96 VAL A CA 1
ATOM 802 C C . VAL A 1 96 ? -1.857 -5.665 15.314 1.00 93.06 96 VAL A C 1
ATOM 804 O O . VAL A 1 96 ? -2.329 -4.572 15.624 1.00 93.06 96 VAL A O 1
ATOM 807 N N . GLU A 1 97 ? -1.492 -6.571 16.224 1.00 90.69 97 GLU A N 1
ATOM 808 C CA . GLU A 1 97 ? -1.693 -6.371 17.668 1.00 90.69 97 GLU A CA 1
ATOM 809 C C . GLU A 1 97 ? -0.999 -5.106 18.174 1.00 90.69 97 GLU A C 1
ATOM 811 O O . GLU A 1 97 ? -1.603 -4.266 18.845 1.00 90.69 97 GLU A O 1
ATOM 816 N N . THR A 1 98 ? 0.261 -4.915 17.783 1.00 89.56 98 THR A N 1
ATOM 817 C CA . THR A 1 98 ? 1.019 -3.708 18.140 1.00 89.56 98 THR A CA 1
ATOM 818 C C . THR A 1 98 ? 0.335 -2.433 17.620 1.00 89.56 98 THR A C 1
ATOM 820 O O . THR A 1 98 ? 0.280 -1.405 18.305 1.00 89.56 98 THR A O 1
ATOM 823 N N . MET A 1 99 ? -0.204 -2.472 16.400 1.00 88.25 99 MET A N 1
ATOM 824 C CA . MET A 1 99 ? -0.876 -1.330 15.777 1.00 88.25 99 MET A CA 1
ATOM 825 C C . MET A 1 99 ? -2.213 -1.007 16.457 1.00 88.25 99 MET A C 1
ATOM 827 O O . MET A 1 99 ? -2.483 0.159 16.748 1.00 88.25 99 MET A O 1
ATOM 831 N N . ILE A 1 100 ? -3.010 -2.026 16.782 1.00 87.44 100 ILE A N 1
ATOM 832 C CA . ILE A 1 100 ? -4.271 -1.900 17.524 1.00 87.44 100 ILE A CA 1
ATOM 833 C C . ILE A 1 100 ? -4.012 -1.306 18.909 1.00 87.44 100 ILE A C 1
ATOM 835 O O . ILE A 1 100 ? -4.589 -0.278 19.260 1.00 87.44 100 ILE A O 1
ATOM 839 N N . GLN A 1 101 ? -3.076 -1.869 19.675 1.00 84.75 101 GLN A N 1
ATOM 840 C CA . GLN A 1 101 ? -2.789 -1.392 21.030 1.00 84.75 101 GLN A CA 1
ATOM 841 C C . GLN A 1 101 ? -2.349 0.075 21.060 1.00 84.75 101 GLN A C 1
ATOM 843 O O . GLN A 1 101 ? -2.739 0.812 21.963 1.00 84.75 101 GLN A O 1
ATOM 848 N N . THR A 1 102 ? -1.565 0.519 20.076 1.00 82.62 102 THR A N 1
ATOM 849 C CA . THR A 1 102 ? -1.055 1.898 20.033 1.00 82.62 102 THR A CA 1
ATOM 850 C C . THR A 1 102 ? -2.058 2.906 19.473 1.00 82.62 102 THR A C 1
ATOM 852 O O . THR A 1 102 ? -2.037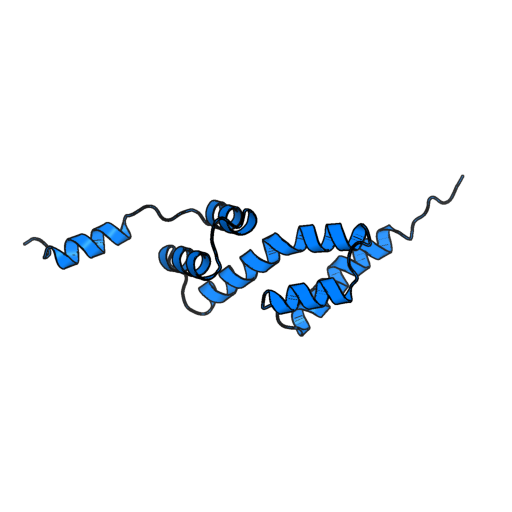 4.070 19.876 1.00 82.62 102 THR A O 1
ATOM 855 N N . LYS A 1 103 ? -2.927 2.502 18.539 1.00 79.75 103 LYS A N 1
ATOM 856 C CA . LYS A 1 103 ? -3.832 3.424 17.834 1.00 79.75 103 LYS A CA 1
ATOM 857 C C . LYS A 1 103 ? -5.271 3.369 18.337 1.00 79.75 103 LYS A C 1
ATOM 859 O O . LYS A 1 103 ? -5.878 4.423 18.467 1.00 79.75 103 LYS A O 1
ATOM 864 N N . ILE A 1 104 ? -5.793 2.192 18.678 1.00 76.38 104 ILE A N 1
ATOM 865 C CA . ILE A 1 104 ? -7.177 2.022 19.146 1.00 76.38 104 ILE A CA 1
ATOM 866 C C . ILE A 1 104 ? -7.324 2.395 20.625 1.00 76.38 104 ILE A C 1
ATOM 868 O O . ILE A 1 104 ? -8.231 3.152 20.966 1.00 76.38 104 ILE A O 1
ATOM 872 N N . LYS A 1 105 ? -6.408 1.971 21.511 1.00 66.19 105 LYS A N 1
ATOM 873 C CA . LYS A 1 105 ? -6.490 2.342 22.941 1.00 66.19 105 LYS A CA 1
ATOM 874 C C . LYS A 1 105 ? -6.366 3.848 23.172 1.00 66.19 105 LYS A C 1
ATOM 876 O O . LYS A 1 105 ? -7.037 4.376 24.051 1.00 66.19 105 LYS A O 1
ATOM 881 N N . LYS A 1 106 ? -5.557 4.546 22.365 1.00 60.47 106 LYS A N 1
ATOM 882 C CA . LYS A 1 106 ? -5.463 6.013 22.411 1.00 60.47 106 LYS A CA 1
ATOM 883 C C . LYS A 1 106 ? -6.817 6.663 22.099 1.00 60.47 106 LYS A C 1
ATOM 885 O O . LYS A 1 106 ? -7.261 7.530 22.838 1.00 60.47 106 LYS A O 1
ATOM 890 N N . VAL A 1 107 ? -7.490 6.184 21.055 1.00 59.47 107 VAL A N 1
ATOM 891 C CA . VAL A 1 107 ? -8.815 6.671 20.644 1.00 59.47 107 VAL A CA 1
ATOM 892 C C . VAL A 1 107 ? -9.896 6.343 21.681 1.00 59.47 107 VAL A C 1
ATOM 894 O O . VAL A 1 107 ? -10.790 7.150 21.916 1.00 59.47 107 VAL A O 1
ATOM 897 N N . ALA A 1 108 ? -9.826 5.176 22.327 1.00 57.62 108 ALA A N 1
ATOM 898 C CA . ALA A 1 108 ? -10.746 4.824 23.407 1.00 57.62 108 ALA A CA 1
ATOM 899 C C . ALA A 1 108 ? -10.517 5.677 24.668 1.00 57.62 108 ALA A C 1
ATOM 901 O O . ALA A 1 108 ? -11.487 6.102 25.284 1.00 57.62 108 ALA A O 1
ATOM 902 N N . GLY A 1 109 ? -9.261 5.972 25.025 1.00 54.66 109 GLY A N 1
ATOM 903 C CA . GLY A 1 109 ? -8.916 6.836 26.161 1.00 54.66 109 GLY A CA 1
ATOM 904 C C . GLY A 1 109 ? -9.451 8.264 26.022 1.00 54.66 109 GLY A C 1
ATOM 905 O O . GLY A 1 109 ? -9.942 8.819 26.998 1.00 54.66 109 GLY A O 1
ATOM 906 N N . GLU A 1 110 ? -9.463 8.816 24.805 1.00 57.50 110 GLU A N 1
ATOM 907 C CA . GLU A 1 110 ? -10.047 10.138 24.509 1.00 57.50 110 GLU A CA 1
ATOM 908 C C . GLU A 1 110 ? -11.581 10.184 24.705 1.00 57.50 110 GLU A C 1
ATOM 910 O O . GLU A 1 110 ? -12.139 11.258 24.902 1.00 57.50 110 GLU A O 1
ATOM 915 N N . ARG A 1 111 ? -12.288 9.041 24.707 1.00 57.50 111 ARG A N 1
ATOM 916 C CA . ARG A 1 111 ? -13.748 8.984 24.956 1.00 57.50 111 ARG A CA 1
ATOM 917 C C . ARG A 1 111 ? -14.138 9.016 26.429 1.00 57.50 111 ARG A C 1
ATOM 919 O O . ARG A 1 111 ? -15.299 9.278 26.729 1.00 57.50 111 ARG A O 1
ATOM 926 N N . VAL A 1 112 ? -13.213 8.686 27.331 1.00 56.41 112 VAL A N 1
ATOM 927 C CA . VAL A 1 112 ? -13.490 8.534 28.773 1.00 56.41 112 VAL A CA 1
ATOM 928 C C . VAL A 1 112 ? -13.232 9.834 29.543 1.00 56.41 112 VAL A C 1
ATOM 930 O O . VAL A 1 112 ? -13.329 9.846 30.765 1.00 56.41 112 VAL A O 1
ATOM 933 N N . GLU A 1 113 ? -13.002 10.954 28.853 1.00 53.12 113 GLU A N 1
ATOM 934 C CA . GLU A 1 113 ? -13.167 12.291 29.432 1.00 53.12 113 GLU A CA 1
ATOM 935 C C . GLU A 1 113 ? -14.527 12.894 29.032 1.00 53.12 113 GLU A C 1
ATOM 937 O O . GLU A 1 113 ? -14.582 13.793 28.193 1.00 53.12 113 GLU A O 1
ATOM 942 N N . PRO A 1 114 ? -15.664 12.428 29.590 1.00 50.84 114 PRO A N 1
ATOM 943 C CA . PRO A 1 114 ? -16.852 13.257 29.605 1.00 50.84 114 PRO A CA 1
ATOM 944 C C . PRO A 1 114 ? -16.560 14.461 30.504 1.00 50.84 114 PRO A C 1
ATOM 946 O O . PRO A 1 114 ? -16.008 14.317 31.599 1.00 50.84 114 PRO A O 1
ATOM 949 N N . GLU A 1 115 ? -16.923 15.642 30.010 1.00 53.44 115 GLU A N 1
ATOM 950 C CA . GLU A 1 115 ? -16.914 16.916 30.718 1.00 53.44 115 GLU A CA 1
ATOM 951 C C . GLU A 1 115 ? -17.277 16.724 32.198 1.00 53.44 115 GLU A C 1
ATOM 953 O O . GLU A 1 115 ? -18.424 16.447 32.557 1.00 53.44 115 GLU A O 1
ATOM 958 N N . ARG A 1 116 ? -16.288 16.878 33.086 1.00 50.19 116 ARG A N 1
ATOM 959 C CA . ARG A 1 116 ? -16.571 17.170 34.490 1.00 50.19 116 ARG A CA 1
ATOM 960 C C . ARG A 1 116 ? -17.181 18.567 34.519 1.00 50.19 116 ARG A C 1
ATOM 962 O O . ARG A 1 116 ? -16.462 19.557 34.500 1.00 50.19 116 ARG A O 1
ATOM 969 N N . THR A 1 117 ? -18.509 18.600 34.534 1.00 50.16 117 THR A N 1
ATOM 970 C CA . THR A 1 117 ? -19.349 19.748 34.882 1.00 50.16 117 THR A CA 1
ATOM 971 C C . THR A 1 117 ? -18.737 20.581 36.008 1.00 50.16 117 THR A C 1
ATOM 973 O O . THR A 1 117 ? -18.489 20.050 37.096 1.00 50.16 117 THR A O 1
ATOM 976 N N . ALA A 1 118 ? -18.584 21.878 35.748 1.00 41.91 118 ALA A N 1
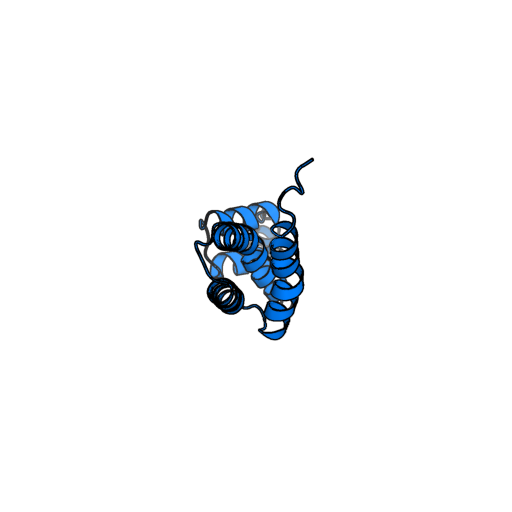ATOM 977 C CA . ALA A 1 118 ? -18.645 22.955 36.729 1.00 41.91 118 ALA A CA 1
ATOM 978 C C . ALA A 1 118 ? -19.340 24.155 36.077 1.00 41.91 118 ALA A C 1
ATOM 980 O O . ALA A 1 118 ? -18.960 24.488 34.931 1.00 41.91 118 ALA A O 1
#

Organism: NCBI:txid412755

Sequence (118 aa):
MGYSAYWQDLLLELVKAVPTRVDVRRFWDMRTIDEARLREIYHAQGYYGKDLEDYVLWTKVYVAFPDLIARFTKGWITEDDVRSELIALGMPAERVETMIQTKIKKVAGERVEPERTA